Protein AF-A0A2S9XUR8-F1 (afdb_monomer)

Structure (mmCIF, N/CA/C/O backbone):
data_AF-A0A2S9XUR8-F1
#
_entry.id   AF-A0A2S9XUR8-F1
#
loop_
_atom_site.group_PDB
_atom_site.id
_atom_site.type_symbol
_atom_site.label_atom_id
_atom_site.label_alt_id
_atom_site.label_comp_id
_atom_site.label_asym_id
_atom_site.label_entity_id
_atom_site.label_seq_id
_atom_site.pdbx_PDB_ins_code
_atom_site.Cartn_x
_atom_site.Cartn_y
_atom_site.Cartn_z
_atom_site.occupancy
_atom_site.B_iso_or_equiv
_atom_site.auth_seq_id
_atom_site.auth_comp_id
_atom_site.auth_asym_id
_atom_site.auth_atom_id
_atom_site.pdbx_PDB_model_num
ATOM 1 N N . MET A 1 1 ? -13.183 -12.034 2.794 1.00 59.75 1 MET A N 1
ATOM 2 C CA . MET A 1 1 ? -12.625 -10.672 2.659 1.00 59.75 1 MET A CA 1
ATOM 3 C C . MET A 1 1 ? -11.960 -10.598 1.294 1.00 59.75 1 MET A C 1
ATOM 5 O O . MET A 1 1 ? -11.149 -11.466 1.006 1.00 59.75 1 MET A O 1
ATOM 9 N N . SER A 1 2 ? -12.379 -9.681 0.420 1.00 76.38 2 SER A N 1
ATOM 10 C CA . SER A 1 2 ? -11.799 -9.543 -0.925 1.00 76.38 2 SER A CA 1
ATOM 11 C C . SER A 1 2 ? -10.700 -8.486 -0.882 1.00 76.38 2 SER A C 1
ATOM 13 O O . SER A 1 2 ? -10.953 -7.385 -0.399 1.00 76.38 2 SER A O 1
ATOM 15 N N . LEU A 1 3 ? -9.498 -8.806 -1.365 1.00 84.62 3 LEU A N 1
ATOM 16 C CA . LEU A 1 3 ? -8.408 -7.835 -1.490 1.00 84.62 3 LEU A CA 1
ATOM 17 C C . LEU A 1 3 ? -8.559 -7.080 -2.813 1.00 84.62 3 LEU A C 1
ATOM 19 O O . LEU A 1 3 ? -8.572 -7.697 -3.876 1.00 84.62 3 LEU A O 1
ATOM 23 N N . ARG A 1 4 ? -8.697 -5.751 -2.742 1.00 90.69 4 ARG A N 1
ATOM 24 C CA . ARG A 1 4 ? -8.798 -4.876 -3.925 1.00 90.69 4 ARG A CA 1
ATOM 25 C C . ARG A 1 4 ? -7.431 -4.559 -4.528 1.00 90.69 4 ARG A C 1
ATOM 27 O O . ARG A 1 4 ? -7.320 -4.387 -5.737 1.00 90.69 4 ARG A O 1
ATOM 34 N N . TYR A 1 5 ? -6.402 -4.522 -3.687 1.00 90.69 5 TYR A N 1
ATOM 35 C CA . TYR A 1 5 ? -5.036 -4.213 -4.081 1.00 90.69 5 TYR A CA 1
ATOM 36 C C . TYR A 1 5 ? -4.111 -5.376 -3.757 1.00 90.69 5 TYR A C 1
ATOM 38 O O . TYR A 1 5 ? -4.168 -5.943 -2.664 1.00 90.69 5 TYR A O 1
ATOM 46 N N . LEU A 1 6 ? -3.241 -5.702 -4.707 1.00 88.81 6 LEU A N 1
ATOM 47 C CA . LEU A 1 6 ? -2.181 -6.686 -4.554 1.00 88.81 6 LEU A CA 1
ATOM 48 C C . LEU A 1 6 ? -0.888 -6.076 -5.083 1.00 88.81 6 LEU A C 1
ATOM 50 O O . LEU A 1 6 ? -0.764 -5.804 -6.277 1.00 88.81 6 LEU A O 1
ATOM 54 N N . PHE A 1 7 ? 0.064 -5.858 -4.186 1.00 86.12 7 PHE A N 1
ATOM 55 C CA . PHE A 1 7 ? 1.356 -5.274 -4.505 1.00 86.12 7 PHE A CA 1
ATOM 56 C C . PHE A 1 7 ? 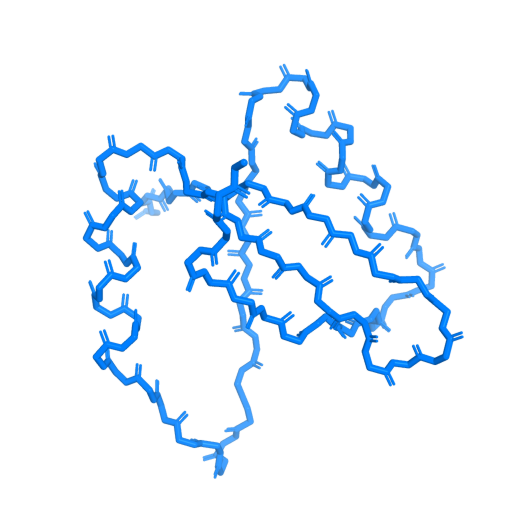2.445 -6.332 -4.459 1.00 86.12 7 PHE A C 1
ATOM 58 O O . PHE A 1 7 ? 2.416 -7.251 -3.640 1.00 86.12 7 PHE A O 1
ATOM 65 N N . ARG A 1 8 ? 3.435 -6.191 -5.339 1.00 82.56 8 ARG A N 1
ATOM 66 C CA . ARG A 1 8 ? 4.629 -7.028 -5.293 1.00 82.56 8 ARG A CA 1
ATOM 67 C C . ARG A 1 8 ? 5.503 -6.588 -4.123 1.00 82.56 8 ARG A C 1
ATOM 69 O O . ARG A 1 8 ? 6.024 -5.480 -4.120 1.00 82.56 8 ARG A O 1
ATOM 76 N N . TYR A 1 9 ? 5.707 -7.473 -3.166 1.00 83.12 9 TYR A N 1
ATOM 77 C CA . TYR A 1 9 ? 6.679 -7.286 -2.107 1.00 83.12 9 TYR A CA 1
ATOM 78 C C . TYR A 1 9 ? 8.055 -7.777 -2.554 1.00 83.12 9 TYR A C 1
ATOM 80 O O . TYR A 1 9 ? 8.180 -8.734 -3.321 1.00 83.12 9 TYR A O 1
ATOM 88 N N . ARG A 1 10 ? 9.090 -7.090 -2.078 1.00 78.19 10 ARG A N 1
ATOM 89 C CA . ARG A 1 10 ? 10.475 -7.524 -2.200 1.00 78.19 10 ARG A CA 1
ATOM 90 C C . ARG A 1 10 ? 11.207 -7.135 -0.930 1.00 78.19 10 ARG A C 1
ATOM 92 O O . ARG A 1 10 ? 11.294 -5.945 -0.623 1.00 78.19 10 ARG A O 1
ATOM 99 N N . ASN A 1 11 ? 11.747 -8.115 -0.214 1.00 76.69 11 ASN A N 1
ATOM 100 C CA . ASN A 1 11 ? 12.577 -7.810 0.939 1.00 76.69 11 ASN A CA 1
ATOM 101 C C . ASN A 1 11 ? 13.960 -7.355 0.460 1.00 76.69 11 ASN A C 1
ATOM 103 O O . ASN A 1 11 ? 14.738 -8.143 -0.069 1.00 76.69 11 ASN A O 1
ATOM 107 N N . 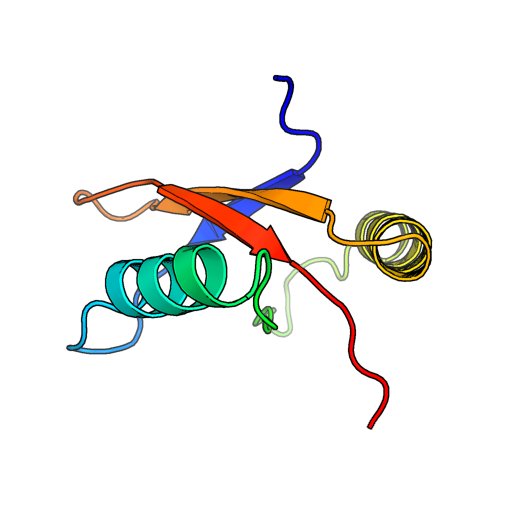LEU A 1 12 ? 14.251 -6.064 0.605 1.00 75.12 12 LEU A N 1
ATOM 108 C CA . LEU A 1 12 ? 15.572 -5.504 0.302 1.00 75.12 12 LEU A CA 1
ATOM 109 C C . LEU A 1 12 ? 16.498 -5.506 1.527 1.00 75.12 12 LEU A C 1
ATOM 111 O O . LEU A 1 12 ? 17.661 -5.127 1.413 1.00 75.12 12 LEU A O 1
ATOM 115 N N . LEU A 1 13 ? 15.981 -5.906 2.691 1.00 77.44 13 LEU A N 1
ATOM 116 C CA . LEU A 1 13 ? 16.685 -5.900 3.965 1.00 77.44 13 LEU A CA 1
ATOM 117 C C . LEU A 1 13 ? 16.984 -7.329 4.423 1.00 77.44 13 LEU A C 1
ATOM 119 O O . LEU A 1 13 ? 16.326 -8.289 4.030 1.00 77.44 13 LEU A O 1
ATOM 123 N N . THR A 1 14 ? 17.978 -7.470 5.297 1.00 72.44 14 THR A N 1
ATOM 124 C CA . THR A 1 14 ? 18.295 -8.743 5.965 1.00 72.44 14 THR A CA 1
ATOM 125 C C . THR A 1 14 ? 17.345 -9.063 7.121 1.00 72.44 14 THR A C 1
ATOM 127 O O . THR A 1 14 ? 17.395 -10.160 7.672 1.00 72.44 14 THR A O 1
ATOM 130 N N . THR A 1 15 ? 16.488 -8.116 7.504 1.00 78.75 15 THR A N 1
ATOM 131 C CA . THR A 1 15 ? 15.524 -8.239 8.599 1.00 78.75 15 THR A CA 1
ATOM 132 C C . THR A 1 15 ? 14.152 -8.699 8.103 1.00 78.75 15 THR A C 1
ATOM 134 O O . THR A 1 15 ? 13.780 -8.491 6.943 1.00 78.75 15 THR A O 1
ATOM 137 N N . ASP A 1 16 ? 13.378 -9.322 8.996 1.00 82.00 16 ASP A N 1
ATOM 138 C CA . ASP A 1 16 ? 11.992 -9.725 8.735 1.00 82.00 16 ASP A CA 1
ATOM 139 C C . ASP A 1 16 ? 11.057 -8.506 8.737 1.00 82.00 16 ASP A C 1
ATOM 141 O O . ASP A 1 16 ? 10.390 -8.181 9.718 1.00 82.00 16 ASP A O 1
ATOM 145 N N . THR A 1 17 ? 11.032 -7.798 7.611 1.00 83.81 17 THR A N 1
ATOM 146 C CA . THR A 1 17 ? 10.227 -6.584 7.459 1.00 83.81 17 THR A CA 1
ATOM 147 C C . THR A 1 17 ? 8.731 -6.881 7.609 1.00 83.81 17 THR A C 1
ATOM 149 O O . THR A 1 17 ? 8.016 -6.079 8.208 1.00 83.81 17 THR A O 1
ATOM 152 N N . LEU A 1 18 ? 8.242 -8.020 7.101 1.00 83.81 18 LEU A N 1
ATOM 153 C CA . LEU A 1 18 ? 6.823 -8.380 7.197 1.00 83.81 18 LEU A CA 1
ATOM 154 C C . LEU A 1 18 ? 6.413 -8.676 8.642 1.00 83.81 18 LEU A C 1
ATOM 156 O O . LEU A 1 18 ? 5.346 -8.228 9.067 1.00 83.81 18 LEU A O 1
ATOM 160 N N . GLY A 1 19 ? 7.260 -9.373 9.402 1.00 86.19 19 GLY A N 1
ATOM 161 C CA . GLY A 1 19 ? 7.054 -9.606 10.829 1.00 86.19 19 GLY A CA 1
ATOM 162 C C . GLY A 1 19 ? 6.962 -8.308 11.630 1.00 86.19 19 GLY A C 1
ATOM 163 O O . GLY A 1 19 ? 6.056 -8.155 12.449 1.00 86.19 19 GLY A O 1
ATOM 164 N N . GLU A 1 20 ? 7.827 -7.329 11.355 1.00 86.75 20 GLU A N 1
ATOM 165 C CA . GLU A 1 20 ? 7.765 -6.022 12.027 1.00 86.75 20 GLU A CA 1
ATOM 166 C C . GLU A 1 20 ? 6.498 -5.231 11.665 1.00 86.75 20 GLU A C 1
ATOM 168 O O . GLU A 1 20 ? 5.854 -4.661 12.547 1.00 86.75 20 GLU A O 1
ATOM 173 N N . HIS A 1 21 ? 6.067 -5.256 10.400 1.00 86.38 21 HIS A N 1
ATOM 174 C CA . HIS A 1 21 ? 4.801 -4.625 10.008 1.00 86.38 21 HIS A CA 1
ATOM 175 C C . HIS A 1 21 ? 3.602 -5.320 10.659 1.00 86.38 21 HIS A C 1
ATOM 177 O O . HIS A 1 21 ? 2.676 -4.642 11.099 1.00 86.38 21 HIS A O 1
ATOM 183 N N . ARG A 1 22 ? 3.620 -6.657 10.781 1.00 88.00 22 ARG A N 1
ATOM 184 C CA . ARG A 1 22 ? 2.570 -7.402 11.491 1.00 88.00 22 ARG A CA 1
ATOM 185 C C . ARG A 1 22 ? 2.454 -6.940 12.938 1.00 88.00 22 ARG A C 1
ATOM 187 O O . ARG A 1 22 ? 1.350 -6.631 13.362 1.00 88.00 22 ARG A O 1
ATOM 194 N N . LYS A 1 23 ? 3.573 -6.824 13.659 1.00 91.56 23 LYS A N 1
ATOM 195 C CA . LYS A 1 23 ? 3.580 -6.333 15.048 1.00 91.56 23 LYS A CA 1
ATOM 196 C C . LYS A 1 23 ? 2.962 -4.939 15.164 1.00 91.56 23 LYS A C 1
ATOM 198 O O . LYS A 1 23 ? 2.173 -4.702 16.073 1.00 91.56 23 LYS A O 1
ATOM 203 N N . LEU A 1 24 ? 3.293 -4.031 14.243 1.00 91.00 24 LEU A N 1
ATOM 204 C CA . LEU A 1 24 ? 2.718 -2.683 14.221 1.00 91.00 24 LEU A CA 1
ATOM 205 C C . LEU A 1 24 ? 1.213 -2.705 13.935 1.00 91.00 24 LEU A C 1
ATOM 207 O O . LEU A 1 24 ? 0.460 -2.021 14.619 1.00 91.00 24 LEU A O 1
ATOM 211 N N . ILE A 1 25 ? 0.768 -3.514 12.973 1.00 90.88 25 ILE A N 1
ATOM 212 C CA . ILE A 1 25 ? -0.656 -3.667 12.645 1.00 90.88 25 ILE A CA 1
ATOM 213 C C . ILE A 1 25 ? -1.421 -4.281 13.820 1.00 90.88 25 ILE A C 1
ATOM 215 O O . ILE A 1 25 ? -2.503 -3.807 14.145 1.00 90.88 25 ILE A O 1
ATOM 219 N N . ASP A 1 26 ? -0.870 -5.289 14.492 1.00 91.56 26 ASP A N 1
ATOM 220 C CA . ASP A 1 26 ? -1.519 -5.913 15.648 1.00 91.56 26 ASP A CA 1
ATOM 221 C C . ASP A 1 26 ? -1.625 -4.927 16.829 1.00 91.56 26 ASP A C 1
ATOM 223 O O . ASP A 1 26 ? -2.60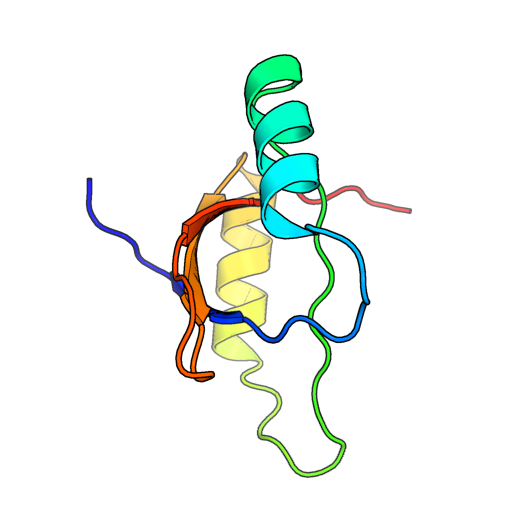4 -4.952 17.574 1.00 91.56 26 ASP A O 1
ATOM 227 N N . ALA A 1 27 ? -0.646 -4.026 16.984 1.00 94.00 27 ALA A N 1
ATOM 228 C CA . ALA A 1 27 ? -0.623 -3.022 18.047 1.00 94.00 27 ALA A CA 1
ATOM 229 C C . ALA A 1 27 ? -1.477 -1.773 17.755 1.00 94.00 27 ALA A C 1
ATOM 231 O O . ALA A 1 27 ? -2.029 -1.178 18.682 1.00 94.00 27 ALA A O 1
ATOM 232 N N . HIS A 1 28 ? -1.569 -1.349 16.491 1.00 92.81 28 HIS A N 1
ATOM 233 C CA . HIS A 1 28 ? -2.142 -0.051 16.103 1.00 92.81 28 HIS A CA 1
ATOM 234 C C . HIS A 1 28 ? -3.324 -0.148 15.128 1.00 92.81 28 HIS A C 1
ATOM 236 O O . HIS A 1 28 ? -3.973 0.857 14.858 1.00 92.81 28 HIS A O 1
ATOM 242 N N . GLY A 1 29 ? -3.624 -1.337 14.605 1.00 89.69 29 GLY A N 1
ATOM 243 C CA . GLY A 1 29 ? -4.649 -1.591 13.585 1.00 89.69 29 GLY A CA 1
ATOM 244 C C . GLY A 1 29 ? -4.177 -1.360 12.142 1.00 89.69 29 GLY A C 1
ATOM 245 O O . GLY A 1 29 ? -4.747 -1.928 11.209 1.00 89.69 29 GLY A O 1
ATOM 246 N N . SER A 1 30 ? -3.122 -0.569 11.952 1.00 89.81 30 SER A N 1
ATOM 247 C CA . SER A 1 30 ? -2.578 -0.163 10.653 1.00 89.81 30 SER A CA 1
ATOM 248 C C . SER A 1 30 ? -1.107 0.233 10.770 1.00 89.81 30 SER A C 1
ATOM 250 O O . SER A 1 30 ? -0.584 0.461 11.861 1.00 89.81 30 SER A O 1
ATOM 252 N N . CYS A 1 31 ? -0.417 0.308 9.632 1.00 87.56 31 CYS A N 1
ATOM 253 C CA . CYS A 1 31 ? 0.926 0.869 9.556 1.00 87.56 31 CYS A CA 1
ATOM 254 C C . CYS A 1 31 ? 1.091 1.738 8.305 1.00 87.56 31 CYS A C 1
ATOM 256 O O . CYS A 1 31 ? 0.395 1.566 7.300 1.00 87.56 31 CYS A O 1
ATOM 258 N N . TRP A 1 32 ? 2.047 2.662 8.356 1.00 82.25 32 TRP A N 1
ATOM 259 C CA . TRP A 1 32 ? 2.473 3.409 7.178 1.00 82.25 32 TRP A CA 1
ATOM 260 C C . TRP A 1 32 ? 3.292 2.509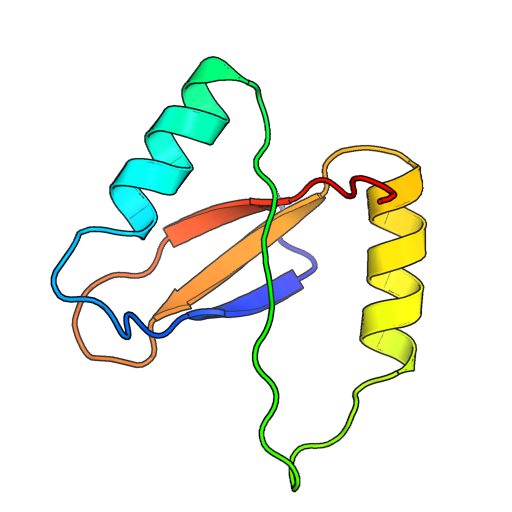 6.241 1.00 82.25 32 TRP A C 1
ATOM 262 O O . TRP A 1 32 ? 3.873 1.509 6.664 1.00 82.25 32 TRP A O 1
ATOM 272 N N . TRP A 1 33 ? 3.339 2.866 4.959 1.00 78.75 33 TRP A N 1
ATOM 273 C CA . TRP A 1 33 ? 4.089 2.137 3.934 1.00 78.75 33 TRP A CA 1
ATOM 274 C C . TRP A 1 33 ? 4.625 3.090 2.867 1.00 78.75 33 TRP A C 1
ATOM 276 O O . TRP A 1 33 ? 4.076 4.171 2.661 1.00 78.75 33 TRP A O 1
ATOM 286 N N . GLY A 1 34 ? 5.678 2.665 2.164 1.00 75.50 34 GLY A N 1
ATOM 287 C CA . GLY A 1 34 ? 6.220 3.349 0.992 1.00 75.50 34 GLY A CA 1
ATOM 288 C C . GLY A 1 34 ? 6.405 2.387 -0.179 1.00 75.50 34 GLY A C 1
ATOM 289 O O . GLY A 1 34 ? 6.873 1.262 -0.004 1.00 75.50 34 GLY A O 1
ATOM 290 N N . TRP A 1 35 ? 6.046 2.829 -1.384 1.00 77.19 35 TRP A N 1
ATOM 291 C CA . TRP A 1 35 ? 6.249 2.069 -2.615 1.00 77.19 35 TRP A CA 1
ATOM 292 C C . TRP A 1 35 ? 7.440 2.616 -3.402 1.00 77.19 35 TRP A C 1
ATOM 294 O O . TRP A 1 35 ? 7.551 3.822 -3.608 1.00 77.19 35 TRP A O 1
ATOM 304 N N . TRP A 1 36 ? 8.311 1.722 -3.873 1.00 76.94 36 TRP A N 1
ATOM 305 C CA . TRP A 1 36 ? 9.436 2.078 -4.734 1.00 76.94 36 TRP A CA 1
ATOM 306 C C . TRP A 1 36 ? 9.115 1.717 -6.180 1.00 76.94 36 TRP A C 1
ATOM 308 O O . TRP A 1 36 ? 8.975 0.542 -6.513 1.00 76.94 36 TRP A O 1
ATOM 318 N N . GLN A 1 37 ? 9.036 2.733 -7.036 1.00 77.69 37 GLN A N 1
ATOM 319 C CA . GLN A 1 37 ? 8.851 2.585 -8.476 1.00 77.69 37 GLN A CA 1
ATOM 320 C C . GLN A 1 37 ? 10.191 2.767 -9.200 1.00 77.69 37 GLN A C 1
ATOM 322 O O . GLN A 1 37 ? 10.983 3.648 -8.857 1.00 77.69 37 GLN A O 1
ATOM 327 N N . ARG A 1 38 ? 10.464 1.948 -10.221 1.00 78.81 38 ARG A N 1
ATOM 328 C CA . ARG A 1 38 ? 11.627 2.163 -11.099 1.00 78.81 38 ARG A CA 1
ATOM 329 C C . ARG A 1 38 ? 11.355 3.314 -12.079 1.00 78.81 38 ARG A C 1
ATOM 331 O O . ARG A 1 38 ? 10.231 3.425 -12.552 1.00 78.81 38 ARG A O 1
ATOM 338 N N . PRO A 1 39 ? 12.376 4.079 -12.515 1.00 78.62 39 PRO A N 1
ATOM 339 C CA . PRO A 1 39 ? 12.183 5.209 -13.435 1.00 78.62 39 PRO A CA 1
ATOM 340 C C . PRO A 1 39 ? 11.473 4.886 -14.763 1.00 78.62 39 PRO A C 1
ATOM 342 O O . PRO A 1 39 ? 10.946 5.785 -15.401 1.00 78.62 39 PRO A O 1
ATOM 345 N N . ALA A 1 40 ? 11.488 3.621 -15.197 1.00 82.75 40 ALA A N 1
ATOM 346 C CA . ALA A 1 40 ? 10.871 3.165 -16.445 1.00 82.75 40 ALA A CA 1
ATOM 347 C C . ALA A 1 40 ? 9.545 2.404 -16.245 1.00 82.75 40 ALA A C 1
ATOM 349 O O . ALA A 1 40 ? 8.974 1.913 -17.217 1.00 82.75 40 ALA A O 1
ATOM 350 N N . GLU A 1 41 ? 9.078 2.232 -15.005 1.00 79.75 41 GLU A N 1
ATOM 351 C CA . GLU A 1 41 ? 7.771 1.621 -14.747 1.00 79.75 41 GLU A CA 1
ATOM 352 C C . GLU A 1 41 ? 6.655 2.637 -15.000 1.00 79.75 41 GLU A C 1
ATOM 354 O O . GLU A 1 41 ? 6.828 3.825 -14.745 1.00 79.75 41 GLU A O 1
ATOM 359 N N . ASP A 1 42 ? 5.499 2.165 -15.469 1.00 83.12 42 ASP A N 1
ATOM 360 C CA . ASP A 1 42 ? 4.279 2.971 -15.552 1.00 83.12 42 ASP A CA 1
ATOM 361 C C . ASP A 1 42 ? 3.921 3.524 -14.162 1.00 83.12 42 ASP A C 1
ATOM 363 O O . ASP A 1 42 ? 3.894 2.781 -13.177 1.00 83.12 42 ASP A O 1
ATOM 367 N N . GLU A 1 43 ? 3.642 4.825 -14.095 1.00 83.75 43 GLU A N 1
ATOM 368 C CA . GLU A 1 43 ? 3.266 5.534 -12.872 1.00 83.75 43 GLU A CA 1
ATOM 369 C C . GLU A 1 43 ? 1.941 5.061 -12.287 1.00 83.75 43 GLU A C 1
ATOM 371 O O . GLU A 1 43 ? 1.693 5.330 -11.121 1.00 83.75 43 GLU A O 1
ATOM 376 N N . ARG A 1 44 ? 1.087 4.356 -13.043 1.00 87.62 44 ARG A N 1
ATOM 377 C CA . ARG A 1 44 ? -0.225 3.865 -12.584 1.00 87.62 44 ARG A CA 1
ATOM 378 C C . ARG A 1 44 ? -1.025 4.941 -11.838 1.00 87.62 44 ARG A C 1
ATOM 380 O O . ARG A 1 44 ? -1.649 4.659 -10.818 1.00 87.62 44 ARG A O 1
ATOM 387 N N . ARG A 1 45 ? -1.014 6.183 -12.339 1.00 87.88 45 ARG A N 1
ATOM 388 C CA . ARG A 1 45 ? -1.590 7.359 -11.652 1.00 87.88 45 ARG A CA 1
ATOM 389 C C . ARG A 1 45 ? -3.018 7.140 -11.159 1.00 87.88 45 ARG A C 1
ATOM 391 O O . ARG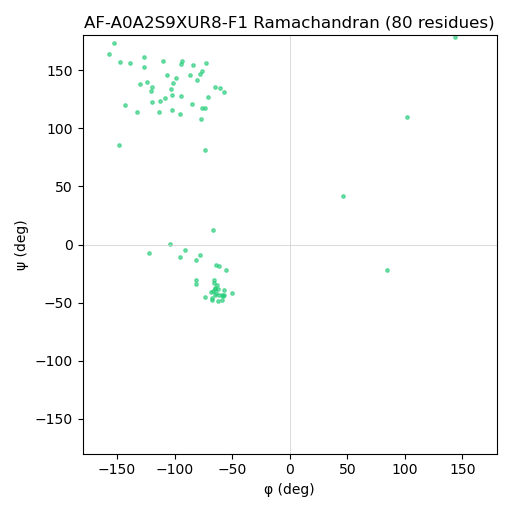 A 1 45 ? -3.334 7.512 -10.038 1.00 87.88 45 ARG A O 1
ATOM 398 N N . GLU A 1 46 ? -3.866 6.504 -11.967 1.00 90.81 46 GLU A N 1
ATOM 399 C CA . GLU A 1 46 ? -5.260 6.221 -11.596 1.00 90.81 46 GLU A CA 1
ATOM 400 C C . GLU A 1 46 ? -5.375 5.248 -10.411 1.00 90.81 46 GLU A C 1
ATOM 402 O O . GLU A 1 46 ? -6.228 5.433 -9.540 1.00 90.81 46 GLU A O 1
ATOM 407 N N . LEU A 1 47 ? -4.493 4.241 -10.341 1.00 90.31 47 LEU A N 1
ATOM 408 C CA . LEU A 1 47 ? -4.422 3.302 -9.217 1.00 90.31 47 LEU A CA 1
ATOM 409 C C . LEU A 1 47 ? -4.082 4.056 -7.929 1.00 90.31 47 LEU A C 1
ATOM 411 O O . LEU A 1 47 ? -4.762 3.867 -6.921 1.00 90.31 47 LEU A O 1
ATOM 415 N N . TRP A 1 48 ? -3.053 4.907 -7.974 1.00 88.62 48 TRP A N 1
ATOM 416 C CA . TRP A 1 48 ? -2.606 5.665 -6.807 1.00 88.62 48 TRP A CA 1
ATOM 417 C C . TRP A 1 48 ? -3.632 6.698 -6.371 1.00 88.62 48 TRP A C 1
ATOM 419 O O . TRP A 1 48 ? -3.986 6.702 -5.201 1.00 88.62 48 TRP A O 1
ATOM 429 N N . ALA A 1 49 ? -4.206 7.469 -7.296 1.00 92.12 49 ALA A N 1
ATOM 430 C CA . ALA A 1 49 ? -5.267 8.423 -6.976 1.00 92.12 49 ALA A CA 1
ATOM 431 C C . ALA A 1 49 ? -6.474 7.736 -6.311 1.00 92.12 49 ALA A C 1
ATOM 433 O O . ALA A 1 49 ? -7.058 8.253 -5.356 1.00 92.12 49 ALA A O 1
ATOM 434 N N . THR A 1 50 ? -6.836 6.538 -6.784 1.00 93.88 50 THR A N 1
ATOM 435 C CA . THR A 1 50 ? -7.916 5.752 -6.174 1.00 93.88 50 THR A CA 1
ATOM 436 C C . THR A 1 50 ? -7.530 5.277 -4.775 1.00 93.88 50 THR A C 1
ATOM 438 O O . THR A 1 50 ? -8.310 5.451 -3.841 1.00 93.88 50 THR A O 1
ATOM 441 N N . LEU A 1 51 ? -6.332 4.704 -4.610 1.00 91.56 51 LEU A N 1
ATOM 442 C CA . LEU A 1 51 ? -5.854 4.232 -3.311 1.00 91.56 51 LEU A CA 1
ATOM 443 C C . LEU A 1 51 ? -5.737 5.382 -2.300 1.00 91.56 51 LEU A C 1
ATOM 445 O O . LEU A 1 51 ? -6.196 5.238 -1.175 1.00 91.56 51 LEU A O 1
ATOM 449 N N . GLU A 1 52 ? -5.199 6.534 -2.694 1.00 90.94 52 GLU A N 1
ATOM 450 C CA . GLU A 1 52 ? -5.112 7.737 -1.857 1.00 90.94 52 GLU A CA 1
ATOM 451 C C . GLU A 1 52 ? -6.495 8.198 -1.383 1.00 90.94 52 GLU A C 1
ATOM 453 O O . GLU A 1 52 ? -6.690 8.464 -0.196 1.00 90.94 52 GLU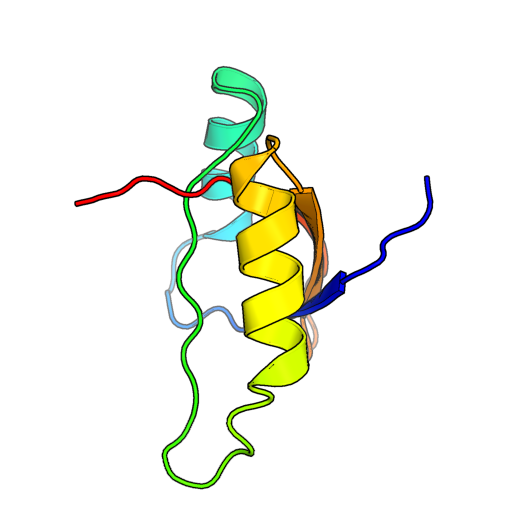 A O 1
ATOM 458 N N . SER A 1 53 ? -7.488 8.218 -2.280 1.00 93.56 53 SER A N 1
ATOM 459 C CA . SER A 1 53 ? -8.873 8.549 -1.923 1.00 93.56 53 SER A CA 1
ATOM 460 C C . SER A 1 53 ? -9.492 7.552 -0.938 1.00 93.56 53 SER A C 1
ATOM 462 O O . SER A 1 53 ? -10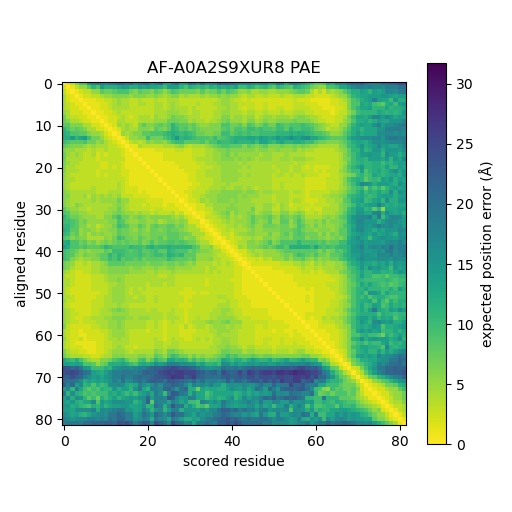.317 7.936 -0.105 1.00 93.56 53 SER A O 1
ATOM 464 N N . GLU A 1 54 ? -9.141 6.268 -1.031 1.00 93.19 54 GLU A N 1
ATOM 465 C CA . GLU A 1 54 ? -9.611 5.246 -0.093 1.00 93.19 54 GLU A CA 1
ATOM 466 C C . GLU A 1 54 ? -8.921 5.356 1.264 1.00 93.19 54 GLU A C 1
ATOM 468 O O . GLU A 1 54 ? -9.603 5.361 2.287 1.00 93.19 54 GLU A O 1
ATOM 473 N N . VAL A 1 55 ? -7.599 5.525 1.281 1.00 91.94 55 VAL A N 1
ATOM 474 C CA . VAL A 1 55 ? -6.826 5.634 2.522 1.00 91.94 55 VAL A CA 1
ATOM 475 C C . VAL A 1 55 ? -7.187 6.908 3.299 1.00 91.94 55 VAL A C 1
ATOM 477 O O . VAL A 1 55 ? -7.207 6.897 4.529 1.00 91.94 55 VAL A O 1
ATOM 480 N N . ALA A 1 56 ? -7.581 7.986 2.611 1.00 91.06 56 ALA A N 1
ATOM 481 C CA . ALA A 1 56 ? -8.123 9.191 3.245 1.00 91.06 56 ALA A CA 1
ATOM 482 C C . ALA A 1 56 ? -9.421 8.945 4.045 1.00 91.06 56 ALA A C 1
ATOM 484 O O . ALA A 1 56 ? -9.785 9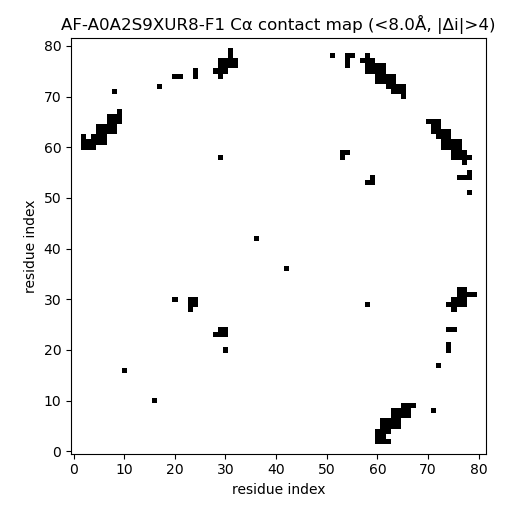.761 4.891 1.00 91.06 56 ALA A O 1
ATOM 485 N N . LYS A 1 57 ? -10.129 7.836 3.793 1.00 93.56 57 LYS A N 1
ATOM 486 C CA . LYS A 1 57 ? -11.358 7.443 4.508 1.00 93.56 57 LYS A CA 1
ATOM 487 C C . LYS A 1 57 ? -11.085 6.476 5.664 1.00 93.56 57 LYS A C 1
ATOM 489 O O . LYS A 1 57 ? -11.990 6.221 6.456 1.00 93.56 57 LYS A O 1
ATOM 494 N N . GLY A 1 58 ? -9.873 5.933 5.758 1.00 90.62 58 GLY A N 1
ATOM 495 C CA . GLY A 1 58 ? -9.458 4.980 6.782 1.00 90.62 58 GLY A CA 1
ATOM 496 C C . GLY A 1 58 ? -8.495 3.918 6.242 1.00 90.62 58 GLY A C 1
ATOM 497 O O . GLY A 1 58 ? -8.180 3.917 5.053 1.00 90.62 58 GLY A O 1
ATOM 498 N N . PRO A 1 59 ? -8.022 2.995 7.096 1.00 91.19 59 PRO A N 1
ATOM 499 C CA . PRO A 1 59 ? -7.056 1.984 6.686 1.00 91.19 59 PRO A CA 1
ATOM 500 C C . PRO A 1 59 ? -7.568 1.069 5.569 1.00 91.19 59 PRO A C 1
ATOM 502 O O . PRO A 1 59 ? -8.679 0.537 5.645 1.00 91.19 59 PRO A O 1
ATOM 505 N N . VAL A 1 60 ? -6.731 0.828 4.558 1.00 91.56 60 VAL A N 1
ATOM 506 C CA . VAL A 1 60 ? -7.068 -0.017 3.403 1.00 91.56 60 VAL A CA 1
ATOM 507 C C . VAL A 1 60 ? -6.301 -1.342 3.475 1.00 91.56 60 VAL A C 1
ATOM 509 O O . VAL A 1 60 ? -5.070 -1.332 3.580 1.00 91.56 60 VAL A O 1
ATOM 512 N N . PRO A 1 61 ? -6.984 -2.502 3.407 1.00 90.38 61 PRO A N 1
ATOM 513 C CA . PRO A 1 61 ? -6.315 -3.794 3.336 1.00 90.38 61 PRO A CA 1
ATOM 514 C C . PRO A 1 61 ? -5.657 -3.987 1.967 1.00 90.38 61 PRO A C 1
ATOM 516 O O . PRO A 1 61 ? -6.318 -3.905 0.927 1.00 90.38 61 PRO A O 1
ATOM 519 N N . ILE A 1 62 ? -4.366 -4.315 1.970 1.00 89.06 62 ILE A N 1
ATOM 520 C CA . ILE A 1 62 ? -3.601 -4.631 0.766 1.00 89.06 62 ILE A CA 1
ATOM 521 C C . ILE A 1 62 ? -2.954 -6.018 0.877 1.00 89.06 62 ILE A C 1
ATOM 523 O O . ILE A 1 62 ? -2.433 -6.433 1.915 1.00 89.06 62 ILE A O 1
ATOM 527 N N . GLY A 1 63 ? -2.971 -6.764 -0.219 1.00 89.00 63 GLY A N 1
ATOM 528 C CA . GLY A 1 63 ? -2.188 -7.985 -0.340 1.00 89.00 63 GLY A CA 1
ATOM 529 C C . GLY A 1 63 ? -0.743 -7.658 -0.693 1.00 89.00 63 GLY A C 1
ATOM 530 O O . GLY A 1 63 ? -0.494 -6.790 -1.531 1.00 89.00 63 GLY A O 1
ATOM 531 N N . LEU A 1 64 ? 0.199 -8.396 -0.111 1.00 86.00 64 LEU A N 1
ATOM 532 C CA . LEU A 1 64 ? 1.598 -8.400 -0.516 1.00 86.00 64 LEU A CA 1
ATOM 533 C C . LEU A 1 64 ? 1.955 -9.769 -1.093 1.00 86.00 64 LEU A C 1
ATOM 535 O O . LEU A 1 64 ? 1.970 -10.787 -0.401 1.00 86.00 64 LEU A O 1
ATOM 539 N N . PHE A 1 65 ? 2.259 -9.782 -2.383 1.00 83.69 65 PHE A N 1
ATOM 540 C CA . PHE A 1 65 ? 2.765 -10.956 -3.072 1.00 83.69 65 PHE A CA 1
ATOM 541 C C . PHE A 1 65 ? 4.288 -10.898 -3.116 1.00 83.69 65 PHE A C 1
ATOM 543 O O . PHE A 1 65 ? 4.852 -10.048 -3.808 1.00 83.69 65 PHE A O 1
ATOM 550 N N . ASP A 1 66 ? 4.952 -11.801 -2.400 1.00 75.75 66 ASP A N 1
ATOM 551 C CA . ASP A 1 66 ? 6.381 -12.008 -2.591 1.00 75.75 66 ASP A CA 1
ATOM 552 C C . ASP A 1 66 ? 6.614 -12.817 -3.867 1.00 75.75 66 ASP A C 1
ATOM 554 O O . ASP A 1 66 ? 6.159 -13.950 -4.014 1.00 75.75 66 ASP A O 1
ATOM 558 N N . SER A 1 67 ? 7.301 -12.187 -4.814 1.00 66.56 67 SER A N 1
ATOM 559 C CA . SER A 1 67 ? 7.714 -12.820 -6.067 1.00 66.56 67 SER A CA 1
ATOM 560 C C . SER A 1 67 ? 8.988 -13.652 -5.928 1.00 66.56 67 SER A C 1
ATOM 562 O O . SER A 1 67 ? 9.361 -14.352 -6.870 1.00 66.56 67 SER A O 1
ATOM 564 N N . GLU A 1 68 ? 9.709 -13.501 -4.816 1.00 62.09 68 GLU A N 1
ATOM 565 C CA . GLU A 1 68 ? 10.868 -14.321 -4.498 1.00 62.09 68 GLU A CA 1
ATOM 566 C C . GLU A 1 68 ? 10.390 -15.628 -3.827 1.00 62.09 68 GLU A C 1
ATOM 568 O O . GLU A 1 68 ? 9.291 -15.677 -3.275 1.00 62.09 68 GLU A O 1
ATOM 573 N N . PRO A 1 69 ? 11.142 -16.742 -3.897 1.00 51.50 69 PRO A N 1
ATOM 574 C CA . PRO A 1 69 ? 10.609 -18.069 -3.561 1.00 51.50 69 PRO A CA 1
ATOM 575 C C . PRO A 1 69 ? 10.218 -18.313 -2.086 1.00 51.50 69 PRO A C 1
ATOM 577 O O . PRO A 1 69 ? 10.058 -19.475 -1.708 1.00 51.50 69 PRO A O 1
ATOM 580 N N . LYS A 1 70 ? 10.116 -17.295 -1.214 1.00 48.88 70 LYS A N 1
ATOM 581 C CA . LYS A 1 70 ? 9.939 -17.477 0.235 1.00 48.88 70 LYS A CA 1
ATOM 582 C C . LYS A 1 70 ? 9.108 -16.355 0.908 1.00 48.88 70 LYS A C 1
ATOM 584 O O . LYS A 1 70 ? 9.684 -15.527 1.595 1.00 48.88 70 LYS A O 1
ATOM 589 N N . GLN A 1 71 ? 7.773 -16.520 0.884 1.00 5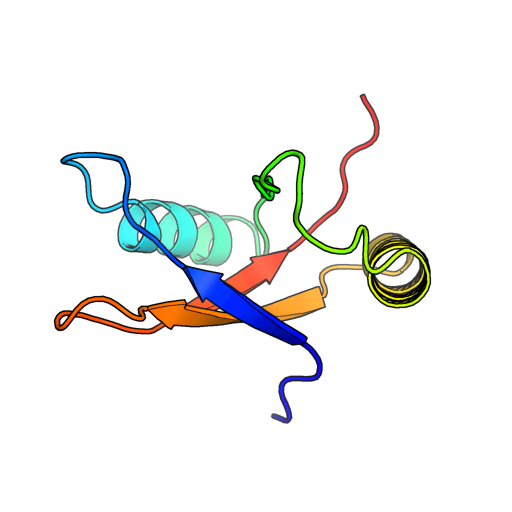1.22 71 GLN A N 1
ATOM 590 C CA . GLN A 1 71 ? 6.731 -15.978 1.805 1.00 51.22 71 GLN A CA 1
ATOM 591 C C . GLN A 1 71 ? 5.902 -14.756 1.343 1.00 51.22 71 GLN A C 1
ATOM 593 O O . GLN A 1 71 ? 6.359 -13.624 1.371 1.00 51.22 71 GLN A O 1
ATOM 598 N N . GLY A 1 72 ? 4.608 -14.968 1.053 1.00 51.53 72 GLY A N 1
ATOM 599 C CA . GLY A 1 72 ? 3.606 -13.897 0.883 1.00 51.53 72 GLY A CA 1
ATOM 600 C C . GLY A 1 72 ? 2.824 -13.576 2.169 1.00 51.53 72 GLY A C 1
ATOM 601 O O . GLY A 1 72 ? 2.708 -14.423 3.055 1.00 51.53 72 GLY A O 1
ATOM 602 N N . GLY A 1 73 ? 2.250 -12.368 2.261 1.00 60.09 73 GLY A N 1
ATOM 603 C CA . GLY A 1 73 ? 1.505 -11.879 3.433 1.00 60.09 73 GLY A CA 1
ATOM 604 C C . GLY A 1 73 ? 0.439 -10.826 3.088 1.00 60.09 73 GLY A C 1
ATOM 605 O O . GLY A 1 73 ? 0.315 -10.389 1.952 1.00 60.09 73 GLY A O 1
ATOM 606 N N . THR A 1 74 ? -0.382 -10.414 4.055 1.00 54.44 74 THR A N 1
ATOM 607 C CA . THR A 1 74 ? -1.386 -9.332 3.894 1.00 54.44 74 THR A CA 1
ATOM 608 C C . THR A 1 74 ? -1.092 -8.218 4.894 1.00 54.44 74 THR A C 1
ATOM 610 O O . THR A 1 74 ? -0.896 -8.527 6.069 1.00 54.44 74 THR A O 1
ATOM 613 N N . VAL A 1 75 ? -1.068 -6.952 4.469 1.00 63.78 75 VAL A N 1
ATOM 614 C CA . VAL A 1 75 ? -0.830 -5.786 5.346 1.00 63.78 75 VAL A CA 1
ATOM 615 C C . VAL A 1 75 ? -1.947 -4.750 5.192 1.00 63.78 75 VAL A C 1
ATOM 617 O O . VAL A 1 75 ? -2.696 -4.773 4.221 1.00 63.78 75 VAL A O 1
ATOM 620 N N . HIS A 1 76 ? -2.089 -3.848 6.159 1.00 65.38 76 HIS A N 1
ATOM 621 C CA . HIS A 1 76 ? -3.117 -2.804 6.161 1.00 65.38 76 HIS A CA 1
ATOM 622 C C . HIS A 1 76 ? -2.439 -1.433 6.178 1.00 65.38 76 HIS A C 1
ATOM 624 O O . HIS A 1 76 ? -1.643 -1.169 7.080 1.00 65.38 76 HIS A O 1
ATOM 630 N N . LEU A 1 77 ? -2.727 -0.589 5.181 1.00 67.75 77 LEU A N 1
ATOM 631 C CA . LEU A 1 77 ? -2.071 0.711 5.003 1.00 67.75 77 LEU A CA 1
ATOM 632 C C . LEU A 1 77 ? -2.897 1.873 5.548 1.00 67.75 77 LEU A C 1
ATOM 634 O O . LEU A 1 77 ? -4.110 1.905 5.353 1.00 67.75 77 LEU A O 1
ATOM 638 N N . GLU A 1 78 ? -2.216 2.864 6.127 1.00 51.78 78 GLU A N 1
ATOM 639 C CA . GLU A 1 78 ? -2.761 4.185 6.465 1.00 51.78 78 GLU A CA 1
ATOM 640 C C . GLU A 1 78 ? -1.905 5.328 5.884 1.00 51.78 78 GLU A C 1
ATOM 642 O O . GLU A 1 78 ? -0.697 5.179 5.688 1.00 51.78 78 GLU A O 1
ATOM 647 N N . HIS A 1 79 ? -2.524 6.483 5.616 1.00 48.44 79 HIS A N 1
ATOM 648 C CA . HIS A 1 79 ? -1.857 7.689 5.122 1.00 48.44 79 HIS A CA 1
ATOM 649 C C . HIS A 1 79 ? -1.672 8.672 6.278 1.00 48.44 79 HIS A C 1
ATOM 651 O O . HIS A 1 79 ? -2.636 9.011 6.965 1.00 48.44 79 HIS A O 1
ATOM 657 N N . ARG A 1 80 ? -0.443 9.165 6.464 1.00 42.94 80 ARG A N 1
ATOM 658 C CA . ARG A 1 80 ? -0.159 10.329 7.306 1.00 42.94 80 ARG A CA 1
ATOM 659 C C . ARG A 1 80 ? 0.320 11.487 6.429 1.00 42.94 80 ARG A C 1
ATOM 661 O O . ARG A 1 80 ? 1.326 11.309 5.741 1.00 42.94 80 ARG A O 1
ATOM 668 N N . PRO A 1 81 ? -0.345 12.653 6.472 1.00 38.22 81 PRO A N 1
ATOM 669 C CA . PRO A 1 81 ? 0.231 13.871 5.931 1.00 38.22 81 PRO A CA 1
ATOM 670 C C . PRO A 1 81 ? 1.470 14.250 6.754 1.00 38.22 81 PRO A C 1
ATOM 672 O O . PRO A 1 81 ? 1.445 14.160 7.986 1.00 38.22 81 PRO A O 1
ATOM 675 N N . VAL A 1 82 ? 2.547 14.617 6.057 1.00 39.19 82 VAL A N 1
ATOM 676 C CA . VAL A 1 82 ? 3.770 15.197 6.636 1.00 39.19 82 VAL A CA 1
ATOM 677 C C . VAL A 1 82 ? 3.595 16.704 6.743 1.00 39.19 82 VAL A C 1
ATOM 679 O O . VAL A 1 82 ? 3.096 17.289 5.755 1.00 39.19 82 VAL A O 1
#

pLDDT: mean 79.27, std 14.39, range [38.22, 94.0]

Organism: NCBI:txid215803

Secondary structure (DSSP, 8-state):
---SEEEEE---SSS-HHHHHHHHHHHHS-B-------TTS---HHHHHHHHHHHTTS-EEEEEEE-SSS--EEEEE-----

Nearest PDB structures (foldseek):
  2cv8-assembly1_B  TM=4.460E-01  e=4.225E-01  Sulfurisphaera tokodaii
  3ajv-assembly1_D  TM=4.396E-01  e=1.595E+00  Aeropyrum pernix
  8g5p-assembly1_C  TM=2.740E-01  e=3.690E+00  Homo sapiens

Radius of gyration: 13.12 Å; Cα contacts (8 Å, |Δi|>4): 92; chains: 1; bounding box: 31×33×34 Å

InterPro domains:
  IPR057406 Pua-like domain [PF24405] (6-71)

Sequence (82 aa):
MSLRYLFRYRNLLTTDTLGEHRKLIDAHGSCWWGWWQRPAEDERRELWATLESEVAKGPVPIGLFDSEPKQGGTVHLEHRPV

Solvent-accessible surface area (backbone atoms only — not comparable to full-atom values): 5285 Å² total; per-residue (Å²): 137,86,70,87,41,77,43,81,42,75,84,90,60,97,61,68,61,68,61,54,50,47,54,41,24,77,74,66,73,34,36,75,83,86,86,89,80,58,96,85,55,83,80,54,59,70,61,50,56,51,49,52,61,49,26,76,75,40,71,40,65,33,34,32,42,38,83,58,103,79,71,66,54,74,51,38,37,40,75,77,90,131

Mean predicted aligned error: 7.65 Å

Foldseek 3Di:
DDAPAEEEDDPPDPDPPVVVLVVVCVVPVADADDDDDDPPDDPPVVVVVVVVVVLVVHKHKHWYDHPPPDDTDIHIHHDDDD